Protein AF-A0A3R9LIX8-F1 (afdb_monomer)

Structure (mmCIF, N/CA/C/O backbone):
data_AF-A0A3R9LIX8-F1
#
_entry.id   AF-A0A3R9LIX8-F1
#
loop_
_atom_site.group_PDB
_atom_site.id
_atom_site.type_symbol
_atom_site.label_atom_id
_atom_site.label_alt_id
_atom_site.label_comp_id
_atom_site.label_asym_id
_atom_site.label_entity_id
_atom_site.label_seq_id
_atom_site.pdbx_PDB_ins_code
_atom_site.Cartn_x
_atom_site.Cartn_y
_atom_site.Cartn_z
_atom_site.occupancy
_atom_site.B_iso_or_equiv
_atom_site.auth_seq_id
_atom_site.auth_comp_id
_atom_site.auth_asym_id
_atom_site.auth_atom_id
_atom_site.pdbx_PDB_model_num
ATOM 1 N N . MET A 1 1 ? -13.987 -27.338 -2.700 1.00 47.72 1 MET A N 1
ATOM 2 C CA . MET A 1 1 ? -12.744 -26.944 -2.010 1.00 47.72 1 MET A CA 1
ATOM 3 C C . MET A 1 1 ? -11.910 -26.213 -3.043 1.00 47.72 1 MET A C 1
ATOM 5 O O . MET A 1 1 ? -11.279 -26.867 -3.857 1.00 47.72 1 MET A O 1
ATOM 9 N N . GLY A 1 2 ? -12.080 -24.893 -3.125 1.00 45.47 2 GLY A N 1
ATOM 10 C CA . GLY A 1 2 ? -11.305 -24.027 -4.010 1.00 45.47 2 GLY A CA 1
ATOM 11 C C . GLY A 1 2 ? -10.310 -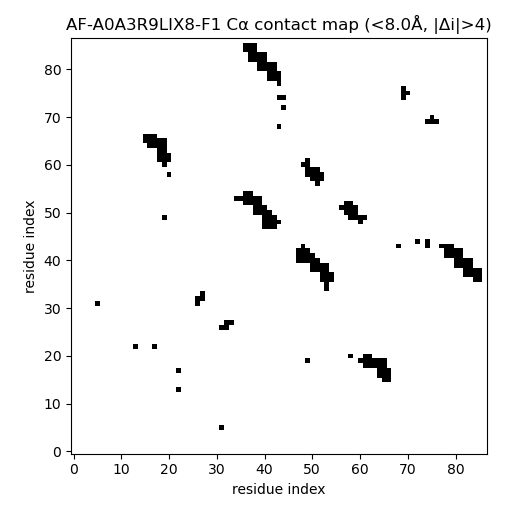23.303 -3.131 1.00 45.47 2 GLY A C 1
ATOM 12 O O . GLY A 1 2 ? -10.700 -22.408 -2.388 1.00 45.47 2 GLY A O 1
ATOM 13 N N . ASP A 1 3 ? -9.077 -23.787 -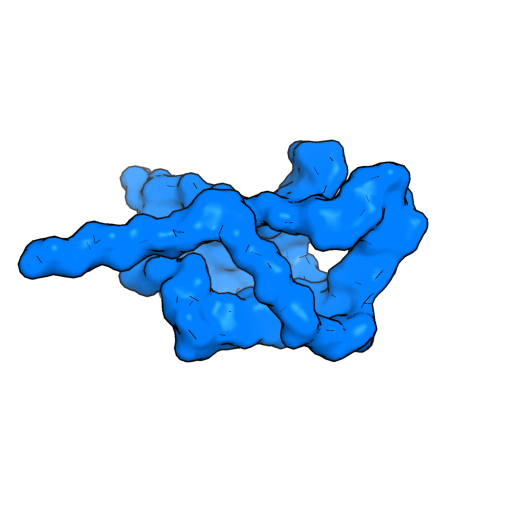3.121 1.00 50.91 3 ASP A N 1
ATOM 14 C CA . ASP A 1 3 ? -7.969 -23.022 -2.576 1.00 50.91 3 ASP A CA 1
ATOM 15 C C . ASP A 1 3 ? -7.651 -21.996 -3.668 1.00 50.91 3 ASP A C 1
ATOM 17 O O . ASP A 1 3 ? -6.912 -22.285 -4.610 1.00 50.91 3 ASP A O 1
ATOM 21 N N . ASP A 1 4 ? -8.347 -20.856 -3.636 1.00 51.97 4 ASP A N 1
ATOM 22 C CA . ASP A 1 4 ? -8.050 -19.712 -4.498 1.00 51.97 4 ASP A CA 1
ATOM 23 C C . ASP A 1 4 ? -6.719 -19.131 -4.014 1.00 51.97 4 ASP A C 1
ATOM 25 O O . ASP A 1 4 ? -6.651 -18.137 -3.289 1.00 51.97 4 ASP A O 1
ATOM 29 N N . VAL A 1 5 ? -5.639 -19.826 -4.369 1.00 55.75 5 VAL A N 1
ATOM 30 C CA . VAL A 1 5 ? -4.272 -19.359 -4.198 1.00 55.75 5 VAL A CA 1
ATOM 31 C C . VAL A 1 5 ? -4.153 -18.141 -5.098 1.00 55.75 5 VAL A C 1
ATOM 33 O O . VAL A 1 5 ? -3.971 -18.272 -6.310 1.00 55.75 5 VAL A O 1
ATOM 36 N N . LEU A 1 6 ? -4.300 -16.950 -4.511 1.00 55.31 6 LEU A N 1
ATOM 37 C CA . LEU A 1 6 ? -3.931 -15.711 -5.182 1.00 55.31 6 LEU A CA 1
ATOM 38 C C . LEU A 1 6 ? -2.535 -15.929 -5.784 1.00 55.31 6 LEU A C 1
ATOM 40 O O . LEU A 1 6 ? -1.630 -16.390 -5.074 1.00 55.31 6 LEU A O 1
ATOM 44 N N . PRO A 1 7 ? -2.346 -15.689 -7.091 1.00 59.25 7 PRO A N 1
ATOM 45 C CA . PRO A 1 7 ? -1.045 -15.888 -7.695 1.00 59.25 7 PRO A CA 1
ATOM 46 C C . PRO A 1 7 ? -0.028 -15.022 -6.947 1.00 59.25 7 PRO A C 1
ATOM 48 O O . PRO A 1 7 ? -0.288 -13.867 -6.621 1.00 59.25 7 PRO A O 1
ATOM 51 N N . HIS A 1 8 ? 1.147 -15.592 -6.673 1.00 67.00 8 HIS A N 1
ATOM 52 C CA . HIS A 1 8 ? 2.208 -14.942 -5.890 1.00 67.00 8 HIS A CA 1
ATOM 53 C C . HIS A 1 8 ? 2.719 -13.642 -6.547 1.00 67.00 8 HIS A C 1
ATOM 55 O O . HIS A 1 8 ? 3.456 -12.878 -5.927 1.00 67.00 8 HIS A O 1
ATOM 61 N N . LYS A 1 9 ? 2.338 -13.403 -7.807 1.00 75.31 9 LYS A N 1
ATOM 62 C CA . LYS A 1 9 ? 2.583 -12.192 -8.583 1.00 75.31 9 LYS A CA 1
ATOM 63 C C . LYS A 1 9 ? 1.336 -11.875 -9.411 1.00 75.31 9 LYS A C 1
ATOM 65 O O . LYS A 1 9 ? 0.821 -12.754 -10.100 1.00 75.31 9 LYS A O 1
ATOM 70 N N . VAL A 1 10 ? 0.890 -10.624 -9.358 1.00 82.19 10 VAL A N 1
ATOM 71 C CA . VAL A 1 10 ? -0.196 -10.074 -10.180 1.00 82.19 10 VAL A CA 1
ATOM 72 C C . VAL A 1 10 ? 0.352 -8.849 -10.904 1.00 82.19 10 VAL A C 1
ATOM 74 O O . VAL A 1 10 ? 1.079 -8.057 -10.306 1.00 82.19 10 VAL A O 1
ATOM 77 N N . GLU A 1 11 ? 0.014 -8.703 -12.180 1.00 85.12 11 GLU A N 1
ATOM 78 C CA . GLU A 1 11 ? 0.247 -7.474 -12.936 1.00 85.12 11 GLU A CA 1
ATOM 79 C C . GLU A 1 11 ? -1.056 -6.675 -12.953 1.00 85.12 11 GLU A C 1
ATOM 81 O O . GLU A 1 11 ? -2.116 -7.212 -13.274 1.00 85.12 11 GLU A O 1
ATOM 86 N N . LEU A 1 12 ? -0.982 -5.411 -12.540 1.00 85.56 12 LEU A N 1
ATOM 87 C CA . LEU A 1 12 ? -2.131 -4.521 -12.420 1.00 85.56 12 LEU A CA 1
ATOM 88 C C . LEU A 1 12 ? -1.874 -3.278 -13.262 1.00 85.56 12 LEU A C 1
ATOM 90 O O . LEU A 1 12 ? -0.844 -2.623 -13.105 1.00 85.56 12 LEU A O 1
ATOM 94 N N . GLU A 1 13 ? -2.825 -2.943 -14.124 1.00 88.75 13 GLU A N 1
ATOM 95 C CA . GLU A 1 13 ? -2.853 -1.655 -14.808 1.00 88.75 13 GLU A CA 1
ATOM 96 C C . GLU A 1 13 ? -3.638 -0.666 -13.945 1.00 88.75 13 GLU A C 1
ATOM 98 O O . GLU A 1 13 ? -4.818 -0.865 -13.657 1.00 88.75 13 GLU A O 1
ATOM 103 N N . VAL A 1 14 ? -2.964 0.392 -13.505 1.00 87.44 14 VAL A N 1
ATOM 104 C CA . VAL A 1 14 ? -3.534 1.461 -12.679 1.00 87.44 14 VAL A CA 1
ATOM 105 C C . VAL A 1 14 ? -3.187 2.817 -13.284 1.00 87.44 14 VAL A C 1
ATOM 107 O O . VAL A 1 14 ? -2.305 2.914 -14.137 1.00 87.44 14 VAL A O 1
ATOM 110 N N . SER A 1 15 ? -3.889 3.867 -12.858 1.00 90.25 15 SER A N 1
ATOM 111 C CA . SER A 1 15 ? -3.581 5.235 -13.290 1.00 90.25 15 SER A CA 1
ATOM 112 C C . SER A 1 15 ? -2.145 5.619 -12.911 1.00 90.25 15 SER A C 1
ATOM 114 O O . SER A 1 15 ? -1.681 5.276 -11.826 1.00 90.25 15 SER A O 1
ATOM 116 N N . GLU A 1 16 ? -1.449 6.361 -13.774 1.00 88.50 16 GLU A N 1
ATOM 117 C CA . GLU A 1 16 ? -0.094 6.859 -13.488 1.00 88.50 16 GLU A CA 1
ATOM 118 C C . GLU A 1 16 ? -0.082 7.800 -12.273 1.00 88.50 16 GLU A C 1
ATOM 120 O O . GLU A 1 16 ? 0.825 7.757 -11.443 1.00 88.50 16 GLU A O 1
ATOM 125 N N . ASP A 1 17 ? -1.134 8.604 -12.128 1.00 91.25 17 ASP A N 1
ATOM 126 C CA . ASP A 1 17 ? -1.308 9.558 -11.033 1.00 91.25 17 ASP A CA 1
ATOM 127 C C . ASP A 1 17 ? -1.972 8.942 -9.793 1.00 91.25 17 ASP A C 1
ATOM 129 O O . ASP A 1 17 ? -2.453 9.675 -8.934 1.00 91.25 17 ASP A O 1
ATOM 133 N N . ILE A 1 18 ? -2.024 7.610 -9.687 1.00 93.12 18 ILE A N 1
ATOM 134 C CA . ILE A 1 18 ? -2.659 6.959 -8.542 1.00 93.12 18 ILE A CA 1
ATOM 135 C C . ILE A 1 18 ? -1.862 7.204 -7.256 1.00 93.12 18 ILE A C 1
ATOM 137 O O . ILE A 1 18 ? -0.630 7.059 -7.198 1.00 93.12 18 ILE A O 1
ATOM 141 N N . THR A 1 19 ? -2.590 7.555 -6.206 1.00 93.50 19 THR A N 1
ATOM 142 C CA . THR A 1 19 ? -2.052 7.655 -4.853 1.00 93.50 19 THR A CA 1
ATOM 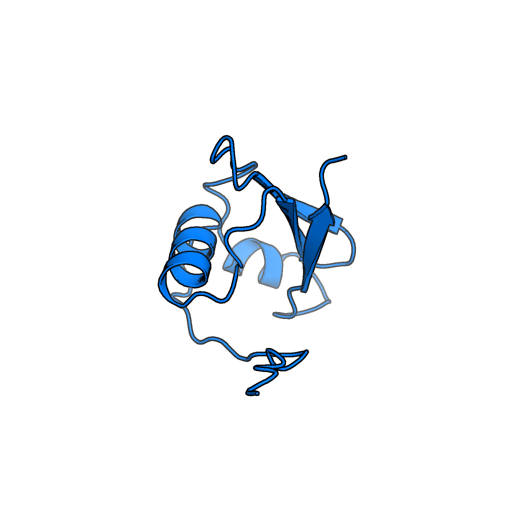143 C C . THR A 1 19 ? -2.018 6.290 -4.163 1.00 93.50 19 THR A C 1
ATOM 145 O O . THR A 1 19 ? -2.677 5.331 -4.568 1.00 93.50 19 THR A O 1
ATOM 148 N N . VAL A 1 20 ? -1.237 6.184 -3.089 1.00 90.94 20 VAL A N 1
ATOM 149 C CA . VAL A 1 20 ? -1.193 4.988 -2.238 1.00 90.94 20 VAL A CA 1
ATOM 150 C C . VAL A 1 20 ? -2.575 4.651 -1.667 1.00 90.94 20 VAL A C 1
ATOM 152 O O . VAL A 1 20 ? -2.927 3.473 -1.607 1.00 90.94 20 VAL A O 1
ATOM 155 N N . GLU A 1 21 ? -3.359 5.659 -1.279 1.00 91.69 21 GLU A N 1
ATOM 156 C CA . GLU A 1 21 ? -4.734 5.481 -0.796 1.00 91.69 21 GLU A CA 1
ATOM 157 C C . GLU A 1 21 ? -5.646 4.884 -1.867 1.00 91.69 21 GLU A C 1
ATOM 159 O O . GLU A 1 21 ? -6.207 3.807 -1.665 1.00 91.69 21 GLU A O 1
ATOM 164 N N . GLU A 1 22 ? -5.712 5.513 -3.040 1.00 92.69 22 GLU A N 1
ATOM 165 C CA . GLU A 1 22 ? -6.537 5.034 -4.154 1.00 92.69 22 GLU A CA 1
ATOM 166 C C . GLU A 1 22 ? -6.132 3.627 -4.606 1.00 92.69 22 GLU A C 1
ATOM 168 O O . GLU A 1 22 ? -6.981 2.807 -4.964 1.00 92.69 22 GLU A O 1
ATOM 173 N N . PHE A 1 23 ? -4.835 3.317 -4.566 1.00 90.56 23 PHE A N 1
ATOM 174 C CA . PHE A 1 23 ? -4.348 1.980 -4.872 1.00 90.56 23 PHE A CA 1
ATOM 175 C C . PHE A 1 23 ? -4.757 0.958 -3.808 1.00 90.56 23 PHE A C 1
ATOM 177 O O . PHE A 1 23 ? -5.156 -0.157 -4.146 1.00 90.56 23 PHE A O 1
ATOM 184 N N . CYS A 1 24 ? -4.699 1.317 -2.525 1.00 87.88 24 CYS A N 1
ATOM 185 C CA . CYS A 1 24 ? -5.167 0.444 -1.453 1.00 87.88 24 CYS A CA 1
ATOM 186 C C . CYS A 1 24 ? -6.671 0.160 -1.589 1.00 87.88 24 CYS A C 1
ATOM 188 O O . CYS A 1 24 ? -7.089 -0.999 -1.516 1.00 87.88 24 CYS A O 1
ATOM 190 N N . ASP A 1 25 ? -7.468 1.188 -1.881 1.00 87.81 25 ASP A N 1
ATOM 191 C CA . ASP A 1 25 ? -8.905 1.061 -2.127 1.00 87.81 25 ASP A CA 1
ATOM 192 C C . ASP A 1 2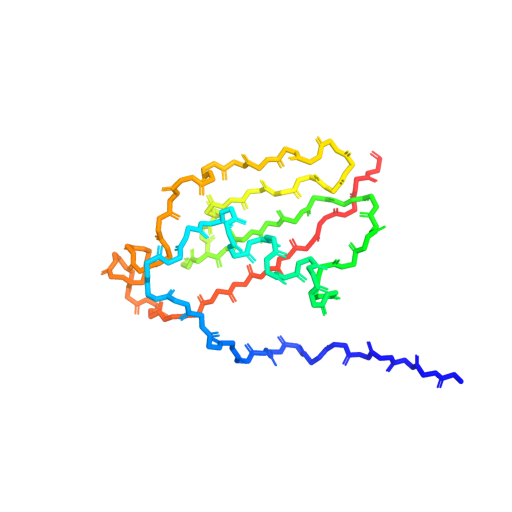5 ? -9.210 0.172 -3.340 1.00 87.81 25 ASP A C 1
ATOM 194 O O . ASP A 1 25 ? -10.094 -0.691 -3.276 1.00 87.81 25 ASP A O 1
ATOM 198 N N . PHE A 1 26 ? -8.447 0.325 -4.428 1.00 88.69 26 PHE A N 1
ATOM 199 C CA . PHE A 1 26 ? -8.522 -0.544 -5.603 1.00 88.69 26 PHE A CA 1
ATOM 200 C C . PHE A 1 26 ? -8.297 -2.015 -5.222 1.00 88.69 26 PHE A C 1
ATOM 202 O O . PHE A 1 26 ? -9.131 -2.876 -5.513 1.00 88.69 26 PHE A O 1
ATOM 209 N N . LEU A 1 27 ? -7.226 -2.307 -4.479 1.00 86.75 27 LEU A N 1
ATOM 210 C CA . LEU A 1 27 ? -6.898 -3.672 -4.065 1.00 86.75 27 LEU A CA 1
ATOM 211 C C . LEU A 1 27 ? -7.945 -4.286 -3.125 1.00 86.75 27 LEU A C 1
ATOM 213 O O . LEU A 1 27 ? -8.228 -5.483 -3.207 1.00 86.75 27 LEU A O 1
ATOM 217 N N . GLN A 1 28 ? -8.542 -3.489 -2.237 1.00 81.38 28 GLN A N 1
ATOM 218 C CA . GLN A 1 28 ? -9.624 -3.952 -1.364 1.00 81.38 28 GLN A CA 1
ATOM 219 C C . GLN A 1 28 ? -10.902 -4.258 -2.147 1.00 81.38 28 GLN A C 1
ATOM 221 O O . GLN A 1 28 ? -11.572 -5.261 -1.874 1.00 81.38 28 GLN A O 1
ATOM 226 N N . LYS A 1 29 ? -11.256 -3.402 -3.114 1.00 83.00 29 LYS A N 1
ATOM 227 C CA . LYS A 1 29 ? -12.462 -3.555 -3.937 1.00 83.00 29 LYS A CA 1
ATOM 228 C C . LYS A 1 29 ? -12.427 -4.850 -4.746 1.00 83.00 29 LYS A C 1
ATOM 230 O O . LYS A 1 29 ? -13.426 -5.572 -4.768 1.00 83.00 29 LYS A O 1
ATOM 235 N N . ASP A 1 30 ? -11.272 -5.173 -5.318 1.00 78.81 30 ASP A N 1
ATOM 236 C CA . ASP A 1 30 ? -11.045 -6.398 -6.090 1.00 78.81 30 ASP A CA 1
ATOM 237 C C . ASP A 1 30 ? -10.621 -7.605 -5.229 1.00 78.81 30 ASP A C 1
ATOM 239 O O . ASP A 1 30 ? -10.308 -8.673 -5.749 1.00 78.81 30 ASP A O 1
ATOM 243 N N . ARG A 1 31 ? -10.692 -7.476 -3.893 1.00 76.31 31 ARG A N 1
ATOM 244 C CA . ARG A 1 31 ? -10.422 -8.542 -2.906 1.00 76.31 31 ARG A CA 1
ATOM 245 C C . ARG A 1 31 ? -8.995 -9.109 -2.950 1.00 76.31 31 ARG A C 1
ATOM 247 O O . ARG A 1 31 ? -8.773 -10.223 -2.479 1.00 76.31 31 ARG A O 1
ATOM 254 N N . TYR A 1 32 ? -8.027 -8.336 -3.438 1.00 78.50 32 TYR A N 1
ATOM 255 C CA . TYR A 1 32 ? -6.603 -8.680 -3.361 1.00 78.50 32 TYR A CA 1
ATOM 256 C C . TYR A 1 32 ? -6.057 -8.590 -1.930 1.00 78.50 32 TYR A C 1
ATOM 258 O O . TYR A 1 32 ? -5.114 -9.299 -1.588 1.00 78.50 32 TYR A O 1
ATOM 266 N N . LEU A 1 33 ? -6.663 -7.745 -1.088 1.00 74.88 33 LEU A N 1
ATOM 267 C CA . LEU A 1 33 ? -6.354 -7.637 0.339 1.00 74.88 33 LEU A CA 1
ATOM 268 C C . LEU A 1 33 ? -7.441 -8.363 1.151 1.00 74.88 33 LEU A C 1
ATOM 270 O O . LEU A 1 33 ? -8.550 -7.834 1.294 1.00 74.88 33 LEU A O 1
ATOM 274 N N . PRO A 1 34 ? -7.189 -9.588 1.654 1.00 71.62 34 PRO A N 1
ATOM 275 C CA . PRO A 1 34 ? -8.159 -10.285 2.483 1.00 71.62 34 PRO A CA 1
ATOM 276 C C . PRO A 1 34 ? -8.524 -9.476 3.732 1.00 71.62 34 PRO A C 1
ATOM 278 O O . PRO A 1 34 ? -7.675 -8.869 4.383 1.00 71.62 34 PRO A O 1
ATOM 281 N N . ARG A 1 35 ? -9.813 -9.512 4.091 1.00 65.75 35 ARG A N 1
ATOM 282 C CA . ARG A 1 35 ? -10.399 -8.831 5.261 1.00 65.75 35 ARG A CA 1
ATOM 283 C C . ARG A 1 35 ? -10.107 -9.566 6.574 1.00 65.75 35 ARG A C 1
ATOM 285 O O . ARG A 1 35 ? -11.019 -9.848 7.347 1.00 65.75 35 ARG A O 1
ATOM 292 N N . LEU A 1 36 ? -8.856 -9.947 6.785 1.00 72.00 36 LEU A N 1
ATOM 293 C CA . LEU A 1 36 ? -8.387 -10.465 8.066 1.00 72.00 36 LEU A CA 1
ATOM 294 C C . LEU A 1 36 ? -7.925 -9.288 8.923 1.00 72.00 36 LEU A C 1
ATOM 296 O O . LEU A 1 36 ? -7.453 -8.297 8.367 1.00 72.00 36 LEU A O 1
ATOM 300 N N . ASP A 1 37 ? -8.039 -9.396 10.244 1.00 78.31 37 ASP A N 1
ATOM 301 C CA . ASP A 1 37 ? -7.432 -8.438 11.173 1.00 78.31 37 ASP A CA 1
ATOM 302 C C . ASP A 1 37 ? -5.900 -8.511 11.052 1.00 78.31 37 ASP A C 1
ATOM 304 O O . ASP A 1 37 ? -5.244 -9.428 11.550 1.00 78.31 37 ASP A O 1
ATOM 308 N N . THR A 1 38 ? -5.353 -7.627 10.220 1.00 84.00 38 THR A N 1
ATOM 309 C CA . THR A 1 38 ? -3.981 -7.691 9.723 1.00 84.00 38 THR A CA 1
ATOM 310 C C . THR A 1 38 ? -3.456 -6.305 9.403 1.00 84.00 38 THR A C 1
ATOM 312 O O . THR A 1 38 ? -4.186 -5.410 8.973 1.00 84.00 38 THR A O 1
ATOM 315 N N . GLU A 1 39 ? -2.149 -6.151 9.566 1.00 89.19 39 GLU A N 1
ATOM 316 C CA . GLU A 1 39 ? -1.410 -5.013 9.040 1.00 89.19 39 GLU A CA 1
ATOM 317 C C . GLU A 1 39 ? -0.804 -5.398 7.688 1.00 89.19 39 GLU A C 1
ATOM 319 O O . GLU A 1 39 ? 0.002 -6.327 7.590 1.00 89.19 39 GLU A O 1
ATOM 324 N N . TRP A 1 40 ? -1.169 -4.670 6.641 1.00 89.19 40 TRP A N 1
ATOM 325 C CA . TRP A 1 40 ? -0.589 -4.786 5.311 1.00 89.19 40 TRP A CA 1
ATOM 326 C C . TRP A 1 40 ? 0.523 -3.772 5.128 1.00 89.19 40 TRP A C 1
ATOM 328 O O . TRP A 1 40 ? 0.336 -2.591 5.379 1.00 89.19 40 TRP A O 1
ATOM 338 N N . LEU A 1 41 ? 1.673 -4.209 4.633 1.00 90.31 41 LEU A N 1
ATOM 339 C CA . LEU A 1 41 ? 2.814 -3.351 4.355 1.00 90.31 41 LEU A CA 1
ATOM 340 C C . LEU A 1 41 ? 3.100 -3.372 2.858 1.00 90.31 41 LEU A C 1
ATOM 342 O O . LEU A 1 41 ? 3.464 -4.416 2.307 1.00 90.31 41 LEU A O 1
ATOM 346 N N . LEU A 1 42 ? 2.991 -2.210 2.218 1.00 90.81 42 LEU A N 1
ATOM 347 C CA . LEU A 1 42 ? 3.477 -2.008 0.860 1.00 90.81 42 LEU A CA 1
ATOM 348 C C . LEU A 1 42 ? 4.974 -1.744 0.914 1.00 90.81 42 LEU A C 1
ATOM 350 O O . LEU A 1 42 ? 5.432 -0.790 1.551 1.00 90.81 42 LEU A O 1
ATOM 354 N N . ARG A 1 43 ? 5.745 -2.569 0.213 1.00 90.44 43 ARG A N 1
ATOM 355 C CA . ARG A 1 43 ? 7.193 -2.435 0.116 1.00 90.44 43 ARG A CA 1
ATOM 356 C C . ARG A 1 43 ? 7.630 -2.196 -1.317 1.00 90.44 43 ARG A C 1
ATOM 358 O O . ARG A 1 43 ? 7.210 -2.895 -2.235 1.00 90.44 43 ARG A O 1
ATOM 365 N N . HIS A 1 44 ? 8.552 -1.257 -1.471 1.00 89.12 44 HIS A N 1
ATOM 366 C CA . HIS A 1 44 ? 9.290 -0.991 -2.701 1.00 89.12 44 HIS A CA 1
ATOM 367 C C . HIS A 1 44 ? 10.760 -0.864 -2.335 1.00 89.12 44 HIS A C 1
ATOM 369 O O . HIS A 1 44 ? 11.091 -0.363 -1.263 1.00 89.12 44 HIS A O 1
ATOM 375 N N . GLY A 1 45 ? 11.677 -1.388 -3.142 1.00 84.75 45 GLY A N 1
ATOM 376 C CA . GLY A 1 45 ? 13.094 -1.233 -2.795 1.00 84.75 45 GLY A CA 1
ATOM 377 C C . GLY A 1 45 ? 13.586 -2.043 -1.585 1.00 84.75 45 GLY A C 1
ATOM 378 O O . GLY A 1 45 ? 14.750 -1.938 -1.219 1.00 84.75 45 GLY A O 1
ATOM 379 N N . GLY A 1 46 ? 12.720 -2.833 -0.939 1.00 82.12 46 GLY A N 1
ATOM 380 C CA . GLY A 1 46 ? 12.974 -3.389 0.394 1.00 82.12 46 GLY A CA 1
ATOM 381 C C . GLY A 1 46 ? 12.629 -2.432 1.546 1.00 82.12 46 GLY A C 1
ATOM 382 O O . GLY A 1 46 ? 12.711 -2.839 2.705 1.00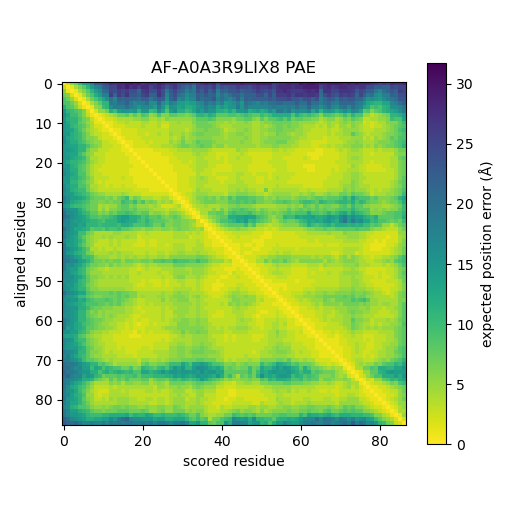 82.12 46 GLY A O 1
ATOM 383 N N . GLN A 1 47 ? 12.178 -1.213 1.256 1.00 86.94 47 GLN A N 1
ATOM 384 C CA . GLN A 1 47 ? 11.669 -0.249 2.231 1.00 86.94 47 GLN A CA 1
ATOM 385 C C . GLN A 1 47 ? 10.144 -0.327 2.312 1.00 86.94 47 GLN A C 1
ATOM 387 O O . GLN A 1 47 ? 9.483 -0.661 1.330 1.00 86.94 47 GLN A O 1
ATOM 392 N N . THR A 1 48 ? 9.587 -0.054 3.490 1.00 90.19 48 THR A N 1
ATOM 393 C CA . THR A 1 48 ? 8.137 0.078 3.668 1.00 90.19 48 THR A CA 1
ATOM 394 C C . THR A 1 48 ? 7.720 1.480 3.254 1.00 90.19 48 THR A C 1
ATOM 396 O O . THR A 1 48 ? 8.234 2.458 3.790 1.00 90.19 48 THR A O 1
ATOM 399 N N . ILE A 1 49 ? 6.800 1.553 2.300 1.00 89.81 49 ILE A N 1
ATOM 400 C CA . ILE A 1 49 ? 6.236 2.794 1.769 1.00 89.81 49 ILE A CA 1
ATOM 401 C C . ILE A 1 49 ? 4.999 3.188 2.568 1.00 89.81 49 ILE A C 1
ATOM 403 O O . ILE A 1 49 ? 4.866 4.336 2.990 1.00 89.81 49 ILE A O 1
ATOM 407 N N . THR A 1 50 ? 4.110 2.221 2.787 1.00 91.31 50 THR A N 1
ATOM 408 C CA . THR A 1 50 ? 2.900 2.397 3.584 1.00 91.31 50 THR A CA 1
ATOM 409 C C . THR A 1 50 ? 2.601 1.153 4.405 1.00 91.31 50 THR A C 1
ATOM 411 O O . THR A 1 50 ? 3.001 0.038 4.051 1.00 91.31 50 THR A O 1
ATOM 414 N N . SER A 1 51 ? 1.889 1.378 5.496 1.00 91.44 51 SER A N 1
ATOM 415 C CA . SER A 1 51 ? 1.199 0.395 6.306 1.00 91.44 51 SER A CA 1
ATOM 416 C C . SER A 1 51 ? -0.297 0.696 6.279 1.00 91.44 51 SER A C 1
ATOM 418 O O . SER A 1 51 ? -0.701 1.848 6.438 1.00 91.44 51 SER A O 1
ATOM 420 N N . TYR A 1 52 ? -1.100 -0.342 6.074 1.00 89.88 52 TYR A N 1
ATOM 421 C CA . TYR A 1 52 ? -2.552 -0.311 6.108 1.00 89.88 52 TYR A CA 1
ATOM 422 C C . TYR A 1 52 ? -3.058 -1.283 7.173 1.00 89.88 52 TYR A C 1
ATOM 424 O O . TYR A 1 52 ? -2.847 -2.492 7.065 1.00 89.88 52 TYR A O 1
ATOM 432 N N . HIS A 1 53 ? -3.745 -0.768 8.185 1.00 88.56 53 HIS A N 1
ATOM 433 C CA . HIS A 1 53 ? -4.399 -1.581 9.207 1.00 88.56 53 HIS A CA 1
ATOM 434 C C . HIS A 1 53 ? -5.843 -1.860 8.795 1.00 88.56 53 HIS A C 1
ATOM 436 O O . HIS A 1 53 ? -6.639 -0.934 8.649 1.00 88.56 53 HIS A O 1
ATOM 442 N N . THR A 1 54 ? -6.209 -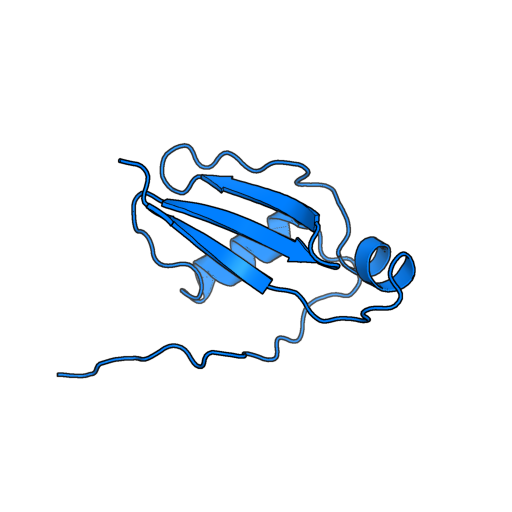3.130 8.618 1.00 82.88 54 THR A N 1
ATOM 443 C CA . THR A 1 54 ? -7.560 -3.492 8.151 1.00 82.88 54 THR A CA 1
ATOM 444 C C . THR A 1 54 ? -8.656 -3.176 9.171 1.00 82.88 54 THR A C 1
ATOM 446 O O . THR A 1 54 ? -9.765 -2.820 8.769 1.00 82.88 54 THR A O 1
ATOM 449 N N . GLU A 1 55 ? -8.365 -3.290 10.472 1.00 83.44 55 GLU A N 1
ATOM 450 C CA . GLU A 1 55 ? -9.324 -3.025 11.551 1.00 83.44 55 GLU A CA 1
ATOM 451 C C . GLU A 1 55 ? -9.581 -1.523 11.723 1.00 83.44 55 GLU A C 1
ATOM 453 O O . GLU A 1 55 ? -10.721 -1.063 11.616 1.00 83.44 55 GLU A O 1
ATOM 458 N N . THR A 1 56 ? -8.520 -0.744 11.947 1.00 86.62 56 THR A N 1
ATOM 459 C CA . THR A 1 56 ? -8.629 0.702 12.196 1.00 86.62 56 THR A CA 1
ATOM 460 C C . THR A 1 56 ? -8.818 1.513 10.917 1.00 86.62 56 THR A C 1
ATOM 462 O O . THR A 1 56 ? -9.231 2.671 10.979 1.00 86.62 56 THR A O 1
ATOM 465 N N . LYS A 1 57 ? -8.560 0.903 9.751 1.00 85.38 57 LYS A N 1
ATOM 466 C CA . LYS A 1 57 ? -8.493 1.555 8.434 1.00 85.38 57 LYS A CA 1
ATOM 467 C C . LYS A 1 57 ? -7.457 2.676 8.370 1.00 85.38 57 LYS A C 1
ATOM 469 O O . LYS A 1 57 ? -7.563 3.568 7.532 1.00 85.38 57 LYS A O 1
ATOM 474 N N . GLU A 1 58 ? -6.463 2.640 9.249 1.00 89.31 58 GLU A N 1
ATOM 475 C CA . GLU A 1 58 ? -5.370 3.601 9.237 1.00 89.31 58 GLU A CA 1
ATOM 476 C C . GLU A 1 58 ? -4.391 3.263 8.116 1.00 89.31 58 GLU A C 1
ATOM 478 O O . GLU A 1 58 ? -3.960 2.117 7.971 1.00 89.31 58 GLU A O 1
ATOM 483 N N . LEU A 1 59 ? -4.039 4.281 7.333 1.00 91.25 59 LEU A N 1
ATOM 484 C CA . LEU A 1 59 ? -3.102 4.193 6.224 1.00 91.25 59 LEU A CA 1
ATOM 485 C C . LEU A 1 59 ? -2.008 5.245 6.405 1.00 91.25 59 LEU A C 1
ATOM 487 O O . LEU A 1 59 ? -2.293 6.435 6.561 1.00 91.25 59 LEU A O 1
ATOM 491 N N . THR A 1 60 ? -0.746 4.828 6.370 1.00 92.69 60 THR A N 1
ATOM 492 C CA . THR A 1 60 ? 0.383 5.767 6.421 1.00 92.69 60 THR A CA 1
ATOM 493 C C . THR A 1 60 ? 0.734 6.278 5.024 1.00 92.69 60 THR A C 1
ATOM 495 O O . THR A 1 60 ? 0.618 5.561 4.037 1.00 92.69 60 THR A O 1
ATOM 498 N N . ASN A 1 61 ? 1.168 7.534 4.909 1.00 89.19 61 ASN A N 1
ATOM 499 C CA . ASN A 1 61 ? 1.538 8.154 3.625 1.00 89.19 61 ASN A CA 1
ATOM 500 C C . ASN A 1 61 ? 0.467 8.034 2.501 1.00 89.19 61 ASN A C 1
ATOM 502 O O . ASN A 1 61 ? 0.828 7.716 1.368 1.00 89.19 61 ASN A O 1
ATOM 506 N N . PRO A 1 62 ? -0.831 8.307 2.766 1.00 91.06 62 PRO A N 1
ATOM 507 C CA . PRO A 1 62 ? -1.919 8.070 1.802 1.00 91.06 62 PRO A CA 1
ATOM 508 C C . PRO A 1 62 ? -1.767 8.866 0.496 1.00 91.06 62 PRO A C 1
ATOM 510 O O . PRO A 1 62 ? -2.011 8.345 -0.586 1.00 91.06 62 PRO A O 1
ATOM 513 N N . ASN A 1 63 ? -1.282 10.107 0.593 1.00 92.06 63 ASN A N 1
ATOM 514 C CA . ASN A 1 63 ? -1.175 11.052 -0.526 1.00 92.06 63 ASN A CA 1
ATOM 515 C C . ASN A 1 63 ? 0.089 10.871 -1.389 1.00 92.06 63 ASN A C 1
ATOM 517 O O . ASN A 1 63 ? 0.430 11.757 -2.171 1.00 92.06 63 ASN A O 1
ATOM 521 N N . PHE A 1 64 ? 0.843 9.786 -1.202 1.00 90.19 64 PHE A N 1
ATOM 522 C CA . PHE A 1 64 ? 2.061 9.546 -1.974 1.00 90.19 64 PHE A CA 1
ATOM 523 C C . PHE A 1 64 ? 1.715 8.949 -3.339 1.00 90.19 64 PHE A C 1
ATOM 525 O O . PHE A 1 64 ? 0.895 8.037 -3.414 1.00 90.19 64 PHE A O 1
ATOM 532 N N . TYR A 1 65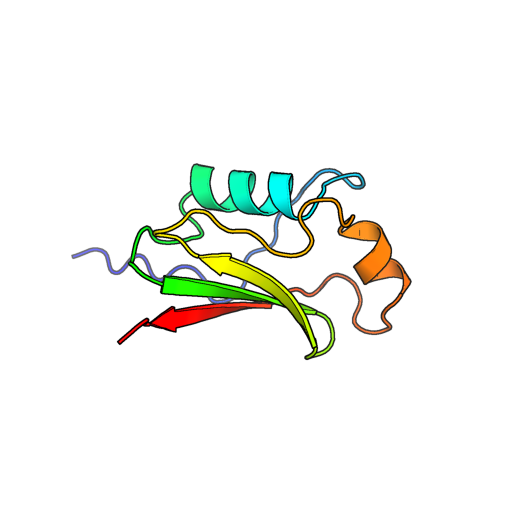 ? 2.348 9.424 -4.410 1.00 91.62 65 TYR A N 1
ATOM 533 C CA . TYR A 1 65 ? 2.107 8.893 -5.751 1.00 91.62 65 TYR A CA 1
ATOM 534 C C . TYR A 1 65 ? 2.980 7.670 -6.026 1.00 91.62 65 TYR A C 1
ATOM 536 O O . TYR A 1 65 ? 4.186 7.682 -5.762 1.00 91.62 65 TYR A O 1
ATOM 544 N N . LEU A 1 66 ? 2.401 6.622 -6.620 1.00 89.12 66 LEU A N 1
ATOM 545 C CA . LEU A 1 66 ? 3.178 5.428 -6.966 1.00 89.12 66 LEU A CA 1
ATOM 546 C C . LEU A 1 66 ? 4.240 5.716 -8.034 1.00 89.12 66 LEU A C 1
ATOM 548 O O . LEU A 1 66 ? 5.352 5.198 -7.928 1.00 89.12 66 LEU A O 1
ATOM 552 N N . LYS A 1 67 ? 3.949 6.584 -9.014 1.00 89.94 67 LYS A N 1
ATOM 553 C CA . LYS A 1 67 ? 4.924 6.989 -10.043 1.00 89.94 67 LYS A CA 1
ATOM 554 C C . LYS A 1 67 ? 6.200 7.584 -9.446 1.00 89.94 67 LYS A C 1
ATOM 556 O O . LYS A 1 67 ? 7.292 7.278 -9.919 1.00 89.94 67 LYS A O 1
ATOM 561 N N . ASP A 1 68 ? 6.086 8.362 -8.369 1.00 89.88 68 ASP A N 1
ATOM 562 C CA . ASP A 1 68 ? 7.240 9.002 -7.735 1.00 89.88 68 ASP A CA 1
ATOM 563 C C . ASP A 1 68 ? 8.176 7.946 -7.136 1.00 89.88 68 ASP A C 1
ATOM 565 O O . ASP A 1 68 ? 9.393 8.049 -7.270 1.00 89.88 68 ASP A O 1
ATOM 569 N N . LEU A 1 69 ? 7.618 6.876 -6.559 1.00 86.06 69 LEU A N 1
ATOM 570 C CA . LEU A 1 69 ? 8.385 5.745 -6.027 1.00 86.06 69 LEU A CA 1
ATOM 571 C C . LEU A 1 69 ? 9.105 4.971 -7.132 1.00 86.06 69 LEU A C 1
ATOM 573 O O . LEU A 1 69 ? 10.263 4.589 -6.963 1.00 86.06 69 LEU A O 1
ATOM 577 N N . ILE A 1 70 ? 8.435 4.765 -8.269 1.00 87.62 70 ILE A N 1
ATOM 578 C CA . ILE A 1 70 ? 9.017 4.100 -9.441 1.00 87.62 70 ILE A CA 1
ATOM 579 C C . ILE A 1 70 ? 10.179 4.931 -9.991 1.00 87.62 70 ILE A C 1
ATOM 581 O O . ILE A 1 70 ? 11.248 4.389 -10.262 1.00 87.62 70 ILE A O 1
ATOM 585 N N . HIS A 1 71 ? 10.002 6.247 -10.122 1.00 86.12 71 HIS A N 1
ATOM 586 C CA . HIS A 1 71 ? 11.038 7.144 -10.633 1.00 86.12 71 HIS A CA 1
ATOM 587 C C . HIS A 1 71 ? 12.237 7.284 -9.690 1.00 86.12 71 HIS A C 1
ATOM 589 O O . HIS A 1 71 ? 13.369 7.417 -10.154 1.00 86.12 71 HIS A O 1
ATOM 595 N N . GLN A 1 72 ? 12.009 7.259 -8.376 1.00 81.62 72 GLN A N 1
ATOM 596 C CA . GLN A 1 72 ? 13.064 7.434 -7.373 1.00 81.62 72 GLN A CA 1
ATOM 597 C C . GLN A 1 72 ? 13.916 6.180 -7.151 1.00 81.62 72 GLN A C 1
ATOM 599 O O . GLN A 1 72 ? 14.964 6.256 -6.507 1.00 81.62 72 GLN A O 1
ATOM 604 N N . SER A 1 73 ? 13.501 5.025 -7.667 1.00 77.75 73 SER A N 1
ATOM 605 C CA . SER A 1 73 ? 14.107 3.742 -7.331 1.00 77.75 73 SER A CA 1
ATOM 606 C C . SER A 1 73 ? 14.562 2.981 -8.570 1.00 77.75 73 SER A C 1
ATOM 608 O O . SER A 1 73 ? 13.841 2.809 -9.547 1.00 77.75 73 SER A O 1
ATOM 610 N N . SER A 1 74 ? 15.775 2.433 -8.505 1.00 74.69 74 SER A N 1
ATOM 611 C CA . SER A 1 74 ? 16.346 1.606 -9.575 1.00 74.69 74 SER A CA 1
ATOM 612 C C . SER A 1 74 ? 15.680 0.231 -9.719 1.00 74.69 74 SER A C 1
ATOM 614 O O . SER A 1 74 ? 16.022 -0.519 -10.631 1.00 74.69 74 SER A O 1
ATOM 616 N N . ARG A 1 75 ? 14.738 -0.115 -8.828 1.00 74.00 75 ARG A N 1
ATOM 617 C CA . ARG A 1 75 ? 13.990 -1.384 -8.834 1.00 74.00 75 ARG A CA 1
ATOM 618 C C . ARG A 1 75 ? 12.740 -1.377 -9.718 1.00 74.00 75 ARG A C 1
ATOM 620 O O . ARG A 1 75 ? 12.048 -2.386 -9.775 1.00 74.00 75 ARG A O 1
ATOM 627 N N . GLY A 1 76 ? 12.468 -0.280 -10.423 1.00 81.56 76 GLY A N 1
ATOM 628 C CA . GLY A 1 76 ? 11.378 -0.213 -11.393 1.00 81.56 76 GLY A CA 1
ATOM 629 C C . GLY A 1 76 ? 9.997 -0.255 -10.737 1.00 81.56 76 GLY A C 1
ATOM 630 O O . GLY A 1 76 ? 9.792 0.313 -9.669 1.00 81.56 76 GLY A O 1
ATOM 631 N N . ASN A 1 77 ? 9.036 -0.910 -11.383 1.00 84.31 77 ASN A N 1
ATOM 632 C CA . ASN A 1 77 ? 7.623 -0.926 -10.991 1.00 84.31 77 ASN A CA 1
ATOM 633 C C . ASN A 1 77 ? 7.223 -2.133 -10.122 1.00 84.31 77 ASN A C 1
ATOM 635 O O . ASN A 1 77 ? 6.040 -2.445 -10.011 1.00 84.31 77 ASN A O 1
ATOM 639 N N . GLU A 1 78 ? 8.185 -2.822 -9.503 1.00 87.69 78 GLU A N 1
ATOM 640 C CA . GLU A 1 78 ? 7.900 -3.979 -8.654 1.00 87.69 78 GLU A CA 1
ATOM 641 C C . GLU A 1 78 ? 7.576 -3.564 -7.214 1.00 87.69 78 GLU A C 1
ATOM 643 O O . GLU A 1 78 ? 8.427 -3.063 -6.476 1.00 87.69 78 GLU A O 1
ATOM 648 N N . PHE A 1 79 ? 6.344 -3.847 -6.795 1.00 87.88 79 PHE A N 1
ATOM 649 C CA . PHE A 1 79 ? 5.856 -3.629 -5.437 1.00 87.88 79 PHE A CA 1
ATOM 650 C C . PHE A 1 79 ? 5.508 -4.958 -4.770 1.00 87.88 79 PHE A C 1
ATOM 652 O O . PHE A 1 79 ? 5.0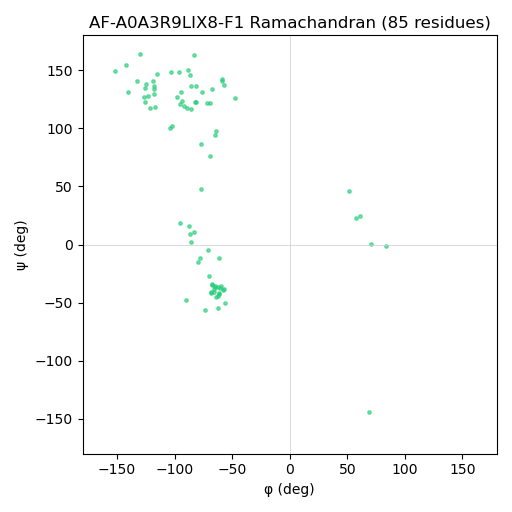51 -5.895 -5.422 1.00 87.88 79 PHE A O 1
ATOM 659 N N . VAL A 1 80 ? 5.707 -5.036 -3.454 1.00 88.06 80 VAL A N 1
ATOM 660 C CA . VAL A 1 80 ? 5.403 -6.232 -2.662 1.00 88.06 80 VAL A CA 1
ATOM 661 C C . VAL A 1 80 ? 4.477 -5.861 -1.516 1.00 88.06 80 VAL A C 1
ATOM 663 O O . VAL A 1 80 ? 4.840 -5.047 -0.670 1.00 88.06 80 VAL A O 1
ATOM 666 N N . TRP A 1 81 ? 3.315 -6.505 -1.459 1.00 87.06 81 TRP A N 1
ATOM 667 C CA . TRP A 1 81 ? 2.427 -6.463 -0.303 1.00 87.06 81 TRP A CA 1
ATOM 668 C C . TRP A 1 81 ? 2.723 -7.648 0.611 1.00 87.06 81 TRP A C 1
ATOM 670 O O . TRP A 1 81 ? 2.680 -8.799 0.179 1.00 87.06 81 TRP A O 1
ATOM 680 N N . ILE A 1 82 ? 3.032 -7.371 1.874 1.00 87.25 82 ILE A N 1
ATOM 681 C CA . ILE A 1 82 ? 3.145 -8.398 2.915 1.00 87.25 82 ILE A CA 1
ATOM 682 C C . ILE A 1 82 ? 2.117 -8.109 3.999 1.00 87.25 82 ILE A C 1
ATOM 684 O O . ILE A 1 82 ? 1.930 -6.951 4.354 1.00 87.25 82 ILE A O 1
ATOM 688 N N . TYR A 1 83 ? 1.477 -9.137 4.544 1.00 84.38 83 TYR A N 1
ATOM 689 C CA . TYR A 1 83 ? 0.627 -8.982 5.719 1.00 84.38 83 TYR A CA 1
ATOM 690 C C . TYR A 1 83 ? 1.342 -9.493 6.965 1.00 84.38 83 TYR A C 1
ATOM 692 O O . TYR A 1 83 ? 2.148 -10.428 6.919 1.00 84.38 83 TYR A O 1
ATOM 700 N N . ARG A 1 84 ? 1.027 -8.872 8.094 1.00 83.00 84 ARG A N 1
ATOM 701 C CA . ARG A 1 84 ? 1.368 -9.338 9.431 1.00 83.00 84 ARG A CA 1
ATOM 702 C C . ARG A 1 84 ? 0.066 -9.597 10.170 1.00 83.00 84 ARG A C 1
ATOM 704 O O . ARG A 1 84 ? -0.830 -8.757 10.162 1.00 83.00 84 ARG A O 1
ATOM 711 N N . LEU A 1 85 ? -0.038 -10.779 10.770 1.00 75.88 85 LEU A N 1
ATOM 712 C CA . LEU A 1 85 ? -1.1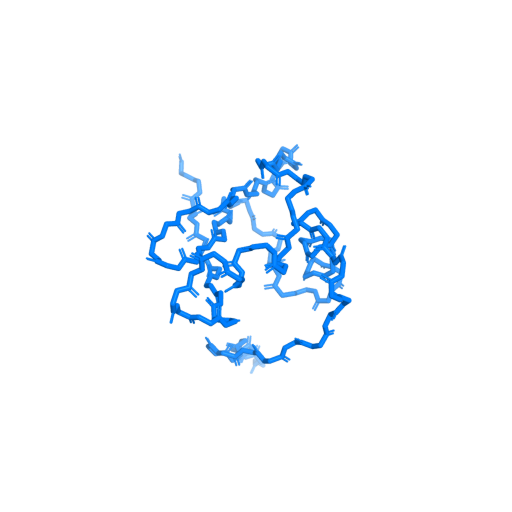06 -11.071 11.719 1.00 75.88 85 LEU A CA 1
ATOM 713 C C . LEU A 1 85 ? -0.836 -10.240 12.976 1.00 75.88 85 LEU A C 1
ATOM 715 O O . LEU A 1 85 ? 0.247 -10.354 13.558 1.00 75.88 85 LEU A O 1
ATOM 719 N N . SER A 1 86 ? -1.794 -9.400 13.353 1.00 62.09 86 SER A N 1
ATOM 720 C CA . SER A 1 86 ? -1.810 -8.757 14.664 1.00 62.09 86 SER A CA 1
ATOM 721 C C . SER A 1 86 ? -2.171 -9.840 15.690 1.00 62.09 86 SER A C 1
ATOM 723 O O . SER A 1 86 ? -3.186 -10.513 15.524 1.00 62.09 86 SER A O 1
ATOM 725 N N . TYR A 1 87 ? -1.306 -10.085 16.679 1.00 57.22 87 TYR A N 1
ATOM 726 C CA . TYR A 1 87 ? -1.525 -11.051 17.769 1.00 57.22 87 TYR A CA 1
ATOM 727 C C . TYR A 1 87 ? -1.776 -10.330 19.089 1.00 57.22 87 TYR A C 1
ATOM 729 O O . TYR A 1 87 ? -1.098 -9.300 19.315 1.00 57.22 87 TYR A O 1
#

pLDDT: mean 82.29, std 11.39, range [45.47, 93.5]

Mean predicted aligned error: 6.76 Å

Secondary structure (DSSP, 8-state):
-------S-------TT-BHHHHHHHHHHTT-S--SSEEEEEEETTEEEEEEETTT--BSSTT-BHHHHHHH-TTTT--EEEEEE--

Foldseek 3Di:
DDPPPPPQDDDDDDDQQDFQQNVVVVCVVVCVDPLAQKWKFKDDPNDTPWIAGSPVRDIPRRGHGLNVSQVVDPRHNDIDIDIDHDD

Sequence (87 aa):
MGDDVLPHKVELEVSEDITVEEFCDFLQKDRYLPRLDTEWLLRHGGQTITSYHTETKELTNPNFYLKDLIHQSSRGNEFVWIYRLSY

Radius of gyration: 13.11 Å; Cα contacts (8 Å, |Δi|>4): 110; chains: 1; bounding box: 29×38×33 Å

Nearest PDB structures (foldseek):
  4yoc-assembly1_C  TM=5.325E-01  e=4.147E-01  Homo sapiens
  2jjs-assembly2_D  TM=6.429E-01  e=8.026E-01  Homo sapiens
  5iwl-assembly1_D  TM=6.721E-01  e=1.116E+00  Homo sapiens
  4icu-assembly1_A  TM=5.194E-01  e=1.893E+00  Homo sapiens
  4icv-assembly1_A  TM=4.186E-01  e=7.513E-01  Homo sapiens

Organism: Streptococcus oralis (NCBI:txid1303)

Solvent-accessible surface area (backbone atoms only — not comparable to full-atom values): 5400 Å² total; per-residue (Å²): 139,79,82,80,69,72,65,98,71,79,90,78,93,70,67,71,84,34,29,46,43,59,48,51,52,50,36,46,75,73,56,74,51,72,95,52,71,29,39,35,33,40,28,44,92,89,42,78,68,31,43,36,30,59,76,82,66,48,60,46,64,39,88,40,45,54,49,58,55,30,74,76,36,98,68,48,87,60,72,45,82,46,76,42,78,73,127